Protein AF-A0A9W3TJK3-F1 (afdb_monomer_lite)

Organism: Bacillus thuringiensis (NCBI:txid1428)

Structure (mmCIF, N/CA/C/O backbone):
data_AF-A0A9W3TJK3-F1
#
_entry.id   AF-A0A9W3TJK3-F1
#
loop_
_atom_site.group_PDB
_atom_site.id
_atom_site.type_symbol
_atom_site.label_atom_id
_atom_site.label_alt_id
_atom_site.label_comp_id
_atom_site.label_asym_id
_atom_site.label_entity_id
_atom_site.label_seq_id
_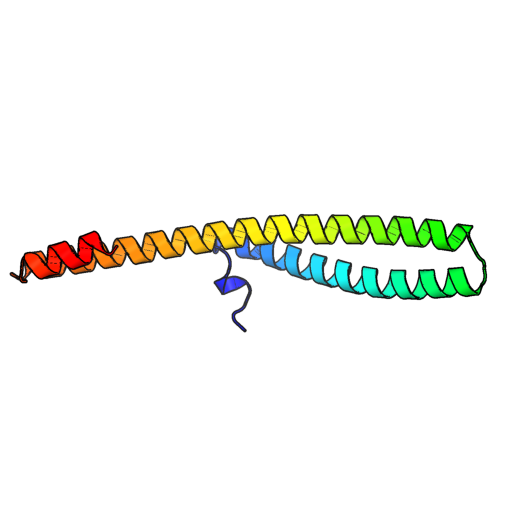atom_site.pdbx_PDB_ins_code
_atom_site.Cartn_x
_atom_site.Cartn_y
_atom_site.Cartn_z
_atom_site.occupancy
_atom_site.B_iso_or_equiv
_atom_site.auth_seq_id
_atom_site.auth_comp_id
_atom_site.auth_asym_id
_atom_site.auth_atom_id
_atom_site.pdbx_PDB_model_num
ATOM 1 N N . MET A 1 1 ? -15.825 4.849 -5.790 1.00 49.66 1 MET A N 1
ATOM 2 C CA . MET A 1 1 ? -14.667 4.249 -5.089 1.00 49.66 1 MET A CA 1
ATOM 3 C C . MET A 1 1 ? -14.250 5.248 -4.020 1.00 49.66 1 MET A C 1
ATOM 5 O O . MET A 1 1 ? -14.091 6.406 -4.379 1.00 49.66 1 MET A O 1
ATOM 9 N N . MET A 1 2 ? -14.186 4.882 -2.735 1.00 68.75 2 MET A N 1
ATOM 10 C CA . MET A 1 2 ? -13.839 5.866 -1.696 1.00 68.75 2 MET A CA 1
ATOM 11 C C . MET A 1 2 ? -12.365 6.295 -1.834 1.00 68.75 2 MET A C 1
ATOM 13 O O . MET A 1 2 ? -11.482 5.460 -2.081 1.00 68.75 2 MET A O 1
ATOM 17 N N . GLY A 1 3 ? -12.117 7.605 -1.742 1.00 86.81 3 GLY A N 1
ATOM 18 C CA . GLY A 1 3 ? -10.795 8.217 -1.903 1.00 86.81 3 GLY A CA 1
ATOM 19 C C . GLY A 1 3 ? -9.805 7.776 -0.826 1.00 86.81 3 GLY A C 1
ATOM 20 O O . GLY A 1 3 ? -10.183 7.138 0.159 1.00 86.81 3 GLY A O 1
ATOM 21 N N . ILE A 1 4 ? -8.525 8.093 -1.013 1.00 91.56 4 ILE A N 1
ATOM 22 C CA . ILE A 1 4 ? -7.470 7.736 -0.054 1.00 91.56 4 ILE A CA 1
ATOM 23 C C . ILE A 1 4 ? -7.738 8.309 1.348 1.00 91.56 4 ILE A C 1
ATOM 25 O O . ILE A 1 4 ? -7.477 7.639 2.340 1.00 91.56 4 ILE A O 1
ATOM 29 N N . GLU A 1 5 ? -8.394 9.468 1.413 1.00 92.06 5 GLU A N 1
ATOM 30 C CA . GLU A 1 5 ? -8.878 10.156 2.620 1.00 92.06 5 GLU A CA 1
ATOM 31 C C . GLU A 1 5 ? -9.720 9.261 3.538 1.00 92.06 5 GLU A C 1
ATOM 33 O O . GLU A 1 5 ? -9.664 9.382 4.756 1.00 92.06 5 GLU A O 1
ATOM 38 N N . SER A 1 6 ? -10.477 8.323 2.966 1.00 93.00 6 SER A N 1
ATOM 39 C CA . SER A 1 6 ? -11.292 7.373 3.737 1.00 93.00 6 SER A CA 1
ATOM 40 C C . SER A 1 6 ? -10.500 6.178 4.275 1.00 93.00 6 SER A C 1
ATOM 42 O O . SER A 1 6 ? -10.976 5.462 5.154 1.00 93.00 6 SER A O 1
ATOM 44 N N . ARG A 1 7 ? -9.309 5.925 3.722 1.00 94.62 7 ARG A N 1
ATOM 45 C CA . ARG A 1 7 ? -8.519 4.710 3.960 1.00 94.62 7 ARG A CA 1
ATOM 46 C C . ARG A 1 7 ? -7.363 4.930 4.920 1.00 94.62 7 ARG A C 1
ATOM 48 O O . ARG A 1 7 ? -6.837 3.952 5.437 1.00 94.62 7 ARG A O 1
ATOM 55 N N . VAL A 1 8 ? -6.968 6.174 5.164 1.00 96.94 8 VAL A N 1
ATOM 56 C CA . VAL A 1 8 ? -5.879 6.519 6.084 1.00 96.94 8 VAL A CA 1
ATOM 57 C C . VAL A 1 8 ? -6.369 7.428 7.198 1.00 96.94 8 VAL A C 1
ATOM 59 O O . VAL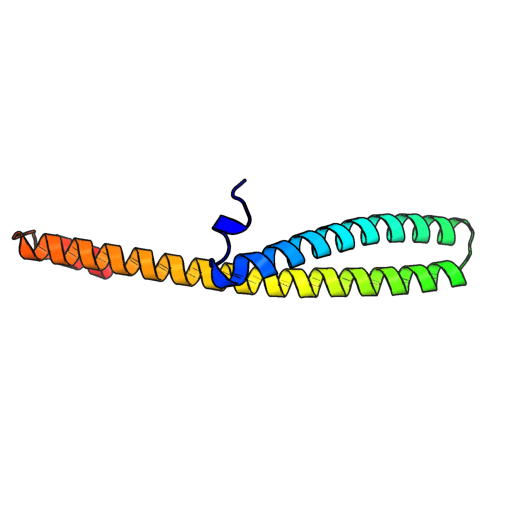 A 1 8 ? -7.431 8.038 7.111 1.00 96.94 8 VAL A O 1
ATOM 62 N N . LEU A 1 9 ? -5.597 7.481 8.280 1.00 96.62 9 LEU A N 1
ATOM 63 C CA . LEU A 1 9 ? -5.806 8.484 9.320 1.00 96.62 9 LEU A CA 1
ATOM 64 C C . LEU A 1 9 ? -5.390 9.870 8.790 1.00 96.62 9 LEU A C 1
ATOM 66 O O . LEU A 1 9 ? -4.487 9.923 7.947 1.00 96.62 9 LEU A O 1
ATOM 70 N N . PRO A 1 10 ? -6.000 10.971 9.269 1.00 96.06 10 PRO A N 1
ATOM 71 C CA . PRO A 1 10 ? -5.713 12.321 8.778 1.00 96.06 10 PRO A CA 1
ATOM 72 C C . PRO A 1 10 ? -4.223 12.682 8.784 1.00 96.06 10 PRO A C 1
ATOM 74 O O . PRO A 1 10 ? -3.728 13.256 7.820 1.00 96.06 10 PRO A O 1
ATOM 77 N N . GLU A 1 11 ? -3.480 12.273 9.813 1.00 96.25 11 GLU A N 1
ATOM 78 C CA . GLU A 1 11 ? -2.043 12.531 9.948 1.00 96.25 11 GLU A CA 1
ATOM 79 C C . GLU A 1 11 ? -1.169 11.807 8.911 1.00 96.25 11 GLU A C 1
ATOM 81 O O . GLU A 1 11 ? -0.008 12.161 8.729 1.00 96.25 11 GLU A O 1
ATOM 86 N N . HIS A 1 12 ? -1.705 10.798 8.219 1.00 97.06 12 HIS A N 1
ATOM 87 C CA . HIS A 1 12 ? -1.004 10.082 7.151 1.00 97.06 12 HIS A CA 1
ATOM 88 C C . HIS A 1 12 ? -1.465 10.511 5.749 1.00 97.06 12 HIS A C 1
ATOM 90 O O . HIS A 1 12 ? -0.942 9.985 4.768 1.00 97.06 12 HIS A O 1
ATOM 96 N N . LEU A 1 13 ? -2.440 11.421 5.630 1.00 96.44 13 LEU A N 1
ATOM 97 C CA . LEU A 1 13 ? -3.103 11.732 4.361 1.00 96.44 13 LEU A CA 1
ATOM 98 C C . LEU A 1 13 ? -2.143 12.269 3.300 1.00 96.44 13 LEU A C 1
ATOM 100 O O . LEU A 1 13 ? -2.081 11.718 2.204 1.00 96.44 13 LEU A O 1
ATOM 104 N N . GLU A 1 14 ? -1.384 13.310 3.637 1.00 97.25 14 GLU A N 1
ATOM 105 C CA . GLU A 1 14 ? -0.419 13.931 2.724 1.00 97.25 14 GLU A CA 1
ATOM 106 C C . GLU A 1 14 ? 0.591 12.898 2.224 1.00 97.25 14 GLU A C 1
ATOM 108 O O . GLU A 1 14 ? 0.753 12.704 1.020 1.00 97.25 14 GLU A O 1
ATOM 113 N N . LYS A 1 15 ? 1.175 12.122 3.146 1.00 97.88 15 LYS A N 1
ATOM 114 C CA . LYS A 1 15 ? 2.155 11.109 2.763 1.00 97.88 15 LYS A CA 1
ATOM 115 C C . LYS A 1 15 ? 1.560 10.007 1.890 1.00 97.88 15 LYS A C 1
ATOM 117 O O . LYS A 1 15 ? 2.220 9.504 0.985 1.00 97.88 15 LYS A O 1
ATOM 122 N N . ALA A 1 16 ? 0.331 9.597 2.176 1.00 97.56 16 ALA A N 1
ATOM 123 C CA . ALA A 1 16 ? -0.348 8.574 1.401 1.00 97.56 16 ALA A CA 1
ATOM 124 C C . ALA A 1 16 ? -0.665 9.066 -0.024 1.00 97.56 16 ALA A C 1
ATOM 126 O O . ALA A 1 16 ? -0.560 8.280 -0.964 1.00 97.56 16 ALA A O 1
ATOM 127 N N . LEU A 1 17 ? -1.013 10.348 -0.193 1.00 97.00 17 LEU A N 1
ATOM 128 C CA . LEU A 1 17 ? -1.237 10.962 -1.506 1.00 97.00 17 LEU A CA 1
ATOM 129 C C . LEU A 1 17 ? 0.035 10.936 -2.356 1.00 97.00 17 LEU A C 1
ATOM 131 O O . LEU A 1 17 ? -0.015 10.439 -3.480 1.00 97.00 17 LEU A O 1
ATOM 135 N N . GLU A 1 18 ? 1.166 11.375 -1.795 1.00 97.88 18 GLU A N 1
ATOM 136 C CA . GLU A 1 18 ? 2.474 11.308 -2.466 1.00 97.88 18 GLU A CA 1
ATOM 137 C C . GLU A 1 18 ? 2.809 9.877 -2.905 1.00 97.88 18 GLU A C 1
ATOM 139 O O . GLU A 1 18 ? 3.234 9.637 -4.031 1.00 97.88 18 GLU A O 1
ATOM 144 N N . LEU A 1 19 ? 2.590 8.904 -2.015 1.00 98.12 19 LEU A N 1
ATOM 145 C CA . LEU A 1 19 ? 2.866 7.497 -2.291 1.00 98.12 19 LEU A CA 1
ATOM 146 C C . LEU A 1 19 ? 1.962 6.932 -3.397 1.00 98.12 19 LEU A C 1
ATOM 148 O O . LEU A 1 19 ? 2.443 6.183 -4.239 1.00 98.12 19 LEU A O 1
ATOM 152 N N . GLU A 1 20 ? 0.667 7.255 -3.432 1.00 96.25 20 GLU A N 1
ATOM 153 C CA . GLU A 1 20 ? -0.225 6.804 -4.515 1.00 96.25 20 GLU A CA 1
ATOM 154 C C . GLU A 1 20 ? 0.131 7.442 -5.868 1.00 96.25 20 GLU A C 1
ATOM 156 O O . GLU A 1 20 ? -0.000 6.788 -6.907 1.00 96.25 20 GLU A O 1
ATOM 161 N N . GLU A 1 21 ? 0.589 8.695 -5.874 1.00 96.81 21 GLU A N 1
ATOM 162 C CA . GLU A 1 21 ? 1.097 9.351 -7.081 1.00 96.81 21 GLU A CA 1
ATOM 163 C C . GLU A 1 21 ? 2.374 8.670 -7.578 1.00 96.81 21 GLU A C 1
ATOM 165 O O . GLU A 1 21 ? 2.405 8.178 -8.708 1.00 96.81 21 GLU A O 1
ATOM 170 N N . GLU A 1 22 ? 3.369 8.509 -6.706 1.00 97.88 22 GLU A N 1
ATOM 171 C CA . GLU A 1 22 ? 4.624 7.828 -7.030 1.00 97.88 22 GLU A CA 1
ATOM 172 C C . GLU A 1 22 ? 4.375 6.389 -7.511 1.00 97.88 22 GLU A C 1
ATOM 174 O O . GLU A 1 22 ? 4.949 5.923 -8.496 1.00 97.88 22 GLU A O 1
ATOM 179 N N . ARG A 1 23 ? 3.445 5.673 -6.872 1.00 97.06 23 ARG A N 1
ATOM 180 C CA . ARG A 1 23 ? 3.072 4.317 -7.283 1.00 97.06 23 ARG A CA 1
ATOM 181 C C . ARG A 1 23 ? 2.477 4.282 -8.688 1.00 97.06 23 ARG A C 1
ATOM 183 O O . ARG A 1 23 ? 2.752 3.357 -9.456 1.00 97.06 23 ARG A O 1
ATOM 190 N N . ARG A 1 24 ? 1.654 5.273 -9.042 1.00 96.75 24 ARG A N 1
ATOM 191 C CA . ARG A 1 24 ? 1.080 5.396 -10.388 1.00 96.75 24 ARG A CA 1
ATOM 192 C C . ARG A 1 24 ? 2.182 5.569 -11.427 1.00 96.75 24 ARG A C 1
ATOM 194 O O . ARG A 1 24 ? 2.126 4.911 -12.467 1.00 96.75 24 ARG A O 1
ATOM 201 N N . GLU A 1 25 ? 3.184 6.388 -11.130 1.00 97.69 25 GLU A N 1
ATOM 202 C CA . GLU A 1 25 ? 4.362 6.558 -11.981 1.00 97.69 25 GLU A CA 1
ATOM 203 C C . GLU A 1 25 ? 5.162 5.256 -12.106 1.00 97.69 25 GLU A C 1
ATOM 205 O O . GLU A 1 25 ? 5.494 4.855 -13.222 1.00 97.69 25 GLU A O 1
ATOM 210 N N . CYS A 1 26 ? 5.399 4.528 -11.007 1.00 98.06 26 CYS A N 1
ATOM 211 C CA . CYS A 1 26 ? 6.063 3.221 -11.050 1.00 98.06 26 CYS A CA 1
ATOM 212 C C . CYS A 1 26 ? 5.349 2.249 -11.999 1.00 98.06 26 CYS A C 1
ATOM 214 O O . CYS A 1 26 ? 5.991 1.630 -12.847 1.00 98.06 26 CYS A O 1
ATOM 216 N N . ILE A 1 27 ? 4.020 2.143 -11.915 1.00 96.81 27 ILE A N 1
ATOM 217 C CA . ILE A 1 27 ? 3.220 1.257 -12.777 1.00 96.81 27 ILE A CA 1
ATOM 218 C C . ILE A 1 27 ? 3.305 1.684 -14.249 1.00 96.81 27 ILE A C 1
ATOM 220 O O . ILE A 1 27 ? 3.442 0.840 -15.139 1.00 96.81 27 ILE A O 1
ATOM 224 N N . GLN A 1 28 ? 3.244 2.987 -14.530 1.00 98.12 28 GLN A N 1
ATOM 225 C CA . GLN A 1 28 ? 3.413 3.506 -15.890 1.00 98.12 28 GLN A CA 1
ATOM 226 C C . GLN A 1 28 ? 4.807 3.186 -16.444 1.00 98.12 28 GLN A C 1
ATOM 228 O O . GLN A 1 28 ? 4.926 2.686 -17.568 1.00 98.12 28 GLN A O 1
ATOM 233 N N . ASN A 1 29 ? 5.847 3.389 -15.635 1.00 98.31 29 ASN A N 1
ATOM 234 C CA . ASN A 1 29 ? 7.228 3.088 -15.991 1.00 98.31 29 ASN A CA 1
ATOM 235 C C . ASN A 1 29 ? 7.435 1.593 -16.241 1.00 98.31 29 ASN A C 1
ATOM 237 O O . ASN A 1 29 ? 8.057 1.227 -17.234 1.00 98.31 29 ASN A O 1
ATOM 241 N N . LEU A 1 30 ? 6.866 0.719 -15.408 1.00 98.38 30 LEU A N 1
ATOM 242 C CA . LEU A 1 30 ? 6.915 -0.733 -15.602 1.00 98.38 30 LEU A CA 1
ATOM 243 C C . LEU A 1 30 ? 6.336 -1.141 -16.962 1.00 98.38 30 LEU A C 1
ATOM 245 O O . LEU A 1 30 ? 6.968 -1.903 -17.696 1.00 98.38 30 LEU A O 1
ATOM 249 N N . HIS A 1 31 ? 5.174 -0.599 -17.341 1.00 98.25 31 HIS A N 1
ATOM 250 C CA . HIS A 1 31 ? 4.572 -0.877 -18.647 1.00 98.25 31 HIS A CA 1
ATOM 251 C C . HIS A 1 31 ? 5.436 -0.390 -19.816 1.00 98.25 31 HIS A C 1
ATOM 253 O O . HIS A 1 31 ? 5.545 -1.084 -20.831 1.00 98.25 31 HIS A O 1
ATOM 259 N N . LEU A 1 32 ? 6.035 0.798 -19.700 1.00 98.44 32 LEU A N 1
ATOM 260 C CA . LEU A 1 32 ? 6.910 1.347 -20.733 1.00 98.44 32 LEU A CA 1
ATOM 261 C C . LEU A 1 32 ? 8.188 0.513 -20.882 1.00 98.44 32 LEU A C 1
ATOM 263 O O . LEU A 1 32 ? 8.514 0.084 -21.990 1.00 98.44 32 LEU A O 1
ATOM 267 N N . LEU A 1 33 ? 8.863 0.233 -19.769 1.00 98.62 33 LEU A N 1
ATOM 268 C CA . LEU A 1 33 ? 10.095 -0.551 -19.726 1.00 98.62 33 LEU A CA 1
ATOM 269 C C . LEU A 1 33 ? 9.874 -1.948 -20.299 1.00 98.62 33 LEU A C 1
ATOM 271 O O . LEU A 1 33 ? 10.659 -2.398 -21.128 1.00 98.62 33 LEU A O 1
ATOM 275 N N . TYR A 1 34 ? 8.762 -2.601 -19.959 1.00 98.44 34 TYR A N 1
ATOM 276 C CA . TYR A 1 34 ? 8.421 -3.908 -20.517 1.00 98.44 34 TYR A CA 1
ATOM 277 C C . TYR A 1 34 ? 8.296 -3.881 -22.051 1.00 98.44 34 TYR A C 1
ATOM 279 O O . TYR A 1 34 ? 8.816 -4.758 -22.744 1.00 98.44 34 TYR A O 1
ATOM 287 N N . LYS A 1 35 ? 7.655 -2.848 -22.616 1.00 98.50 35 LYS A N 1
ATOM 288 C CA . LYS A 1 35 ? 7.561 -2.677 -24.077 1.00 98.50 35 LYS A CA 1
ATOM 289 C C . LYS A 1 35 ? 8.936 -2.466 -24.712 1.00 98.50 35 LYS A C 1
ATOM 291 O O . LYS A 1 35 ? 9.224 -3.079 -25.738 1.00 98.50 35 LYS A O 1
ATOM 296 N N . GLN A 1 36 ? 9.780 -1.637 -24.100 1.00 98.50 36 GLN A N 1
ATOM 297 C CA . GLN A 1 36 ? 11.135 -1.366 -24.586 1.00 98.50 36 GLN A CA 1
ATOM 298 C C . GLN A 1 36 ? 12.030 -2.608 -24.504 1.00 98.50 36 GLN A C 1
ATOM 300 O O . GLN A 1 36 ? 12.763 -2.890 -25.447 1.00 98.50 36 GLN A O 1
ATOM 305 N N . MET A 1 37 ? 11.921 -3.403 -23.436 1.00 98.44 37 MET A N 1
ATOM 306 C CA . MET A 1 37 ? 12.624 -4.682 -23.304 1.00 98.44 37 MET A CA 1
ATOM 307 C C . MET A 1 37 ? 12.227 -5.648 -24.419 1.00 98.44 37 MET A C 1
ATOM 309 O O . MET A 1 37 ? 13.092 -6.248 -25.052 1.00 98.44 37 MET A O 1
ATOM 313 N N . ASN A 1 38 ? 10.928 -5.770 -24.708 1.00 98.38 38 ASN A N 1
ATOM 314 C CA . ASN A 1 38 ? 10.453 -6.606 -25.810 1.00 98.38 38 ASN A CA 1
ATOM 315 C C . ASN A 1 38 ? 11.006 -6.141 -27.162 1.00 98.38 38 ASN A C 1
ATOM 317 O O . ASN A 1 38 ? 11.335 -6.979 -28.001 1.00 98.38 38 ASN A O 1
ATOM 321 N N . GLN A 1 39 ? 11.127 -4.829 -27.375 1.00 98.50 39 GLN A N 1
ATOM 322 C CA . GLN A 1 39 ? 11.730 -4.283 -28.588 1.00 98.50 39 GLN A CA 1
ATOM 323 C C . GLN A 1 39 ? 13.229 -4.601 -28.668 1.00 98.50 39 GLN A C 1
ATOM 325 O O . GLN A 1 39 ? 13.668 -5.180 -29.658 1.00 98.50 39 GLN A O 1
ATOM 330 N N . ALA A 1 40 ? 13.992 -4.332 -27.605 1.00 98.38 40 ALA A N 1
ATOM 331 C CA . ALA A 1 40 ? 15.417 -4.658 -27.535 1.00 98.38 40 ALA A CA 1
ATOM 332 C C . ALA A 1 40 ? 15.678 -6.158 -27.760 1.00 98.38 40 ALA A C 1
ATOM 334 O O . ALA A 1 40 ? 16.623 -6.532 -28.450 1.00 98.38 40 ALA A O 1
ATOM 335 N N . ASN A 1 41 ? 14.804 -7.022 -27.235 1.00 97.88 41 ASN A N 1
ATOM 336 C CA . ASN A 1 41 ? 14.877 -8.462 -27.456 1.00 97.88 41 ASN A CA 1
ATOM 337 C C . ASN A 1 41 ? 14.626 -8.844 -28.927 1.00 97.88 41 ASN A C 1
ATOM 339 O O . ASN A 1 41 ? 15.362 -9.662 -29.473 1.00 97.88 41 ASN A O 1
ATOM 343 N N . LYS A 1 42 ? 13.636 -8.233 -29.598 1.00 98.31 42 LYS A N 1
ATOM 344 C CA . LYS A 1 42 ? 13.384 -8.443 -31.040 1.00 98.31 42 LYS A CA 1
ATOM 345 C C . LYS A 1 42 ? 14.570 -8.018 -31.903 1.00 98.31 42 LYS A C 1
ATOM 347 O O . LYS A 1 42 ? 14.869 -8.670 -32.897 1.00 98.31 42 LYS A O 1
ATOM 352 N N . GLU A 1 43 ? 15.254 -6.954 -31.506 1.00 98.31 43 GLU A N 1
ATOM 353 C CA . GLU A 1 43 ? 16.456 -6.444 -32.173 1.00 98.31 43 GLU A CA 1
ATOM 354 C C . GLU A 1 43 ? 17.730 -7.214 -31.787 1.00 98.31 43 GLU A C 1
ATOM 356 O O . GLU A 1 43 ? 18.816 -6.881 -32.253 1.00 98.31 43 GLU A O 1
ATOM 361 N N . SER A 1 44 ? 17.625 -8.243 -30.935 1.00 97.62 44 SER A N 1
ATOM 362 C CA . SER A 1 44 ? 18.769 -8.975 -30.367 1.00 97.62 44 SER A CA 1
ATOM 363 C C . SER A 1 44 ? 19.787 -8.075 -29.642 1.00 97.62 44 SER A C 1
ATOM 365 O O . SER A 1 44 ? 20.941 -8.458 -29.438 1.00 97.62 44 SER A O 1
ATOM 367 N N . ASN A 1 45 ? 19.369 -6.885 -29.196 1.00 98.25 45 ASN A N 1
ATOM 368 C CA . ASN A 1 45 ? 20.201 -5.944 -28.455 1.00 98.25 45 ASN A CA 1
ATOM 369 C C . ASN A 1 45 ? 20.239 -6.319 -26.966 1.00 98.25 45 ASN A C 1
ATOM 371 O O . ASN A 1 45 ? 19.523 -5.769 -26.123 1.00 98.25 45 ASN A O 1
ATOM 375 N N . LYS A 1 46 ? 21.090 -7.296 -26.643 1.00 97.62 46 LYS A N 1
ATOM 376 C CA . LYS A 1 46 ? 21.206 -7.869 -25.295 1.00 97.62 46 LYS A CA 1
ATOM 377 C C . LYS A 1 46 ? 21.646 -6.853 -24.237 1.00 97.62 46 LYS A C 1
ATOM 379 O O . LYS A 1 46 ? 21.150 -6.911 -23.115 1.00 97.62 46 LYS A O 1
ATOM 384 N N . THR A 1 47 ? 22.562 -5.945 -24.571 1.00 98.38 47 THR A N 1
ATOM 385 C CA . THR A 1 47 ? 23.056 -4.933 -23.622 1.00 98.38 47 THR A CA 1
ATOM 386 C C . THR A 1 47 ? 21.922 -4.011 -23.191 1.00 98.38 47 THR A C 1
ATOM 388 O O . THR A 1 47 ? 21.652 -3.897 -21.997 1.00 98.38 47 THR A O 1
ATOM 391 N N . LEU A 1 48 ? 21.183 -3.461 -24.160 1.00 98.31 48 LEU A N 1
ATOM 392 C CA . LEU A 1 48 ? 20.031 -2.606 -23.881 1.00 98.31 48 LEU A CA 1
ATOM 393 C C . LEU A 1 48 ? 18.942 -3.359 -23.106 1.00 98.31 48 LEU A C 1
ATOM 395 O O . LEU A 1 48 ? 18.376 -2.824 -22.156 1.00 98.31 48 LEU A O 1
ATOM 399 N N . TYR A 1 49 ? 18.671 -4.618 -23.465 1.00 98.62 49 TYR A N 1
ATOM 400 C CA . TYR A 1 49 ? 17.713 -5.447 -22.732 1.00 98.62 49 TYR A CA 1
ATOM 401 C C . TYR A 1 49 ? 18.068 -5.560 -21.241 1.00 98.62 49 TYR A C 1
ATOM 403 O O . TYR A 1 49 ? 17.192 -5.406 -20.391 1.00 98.62 49 TYR A O 1
ATOM 411 N N . LEU A 1 50 ? 19.340 -5.809 -20.910 1.00 98.44 50 LEU A N 1
ATOM 412 C CA . LEU A 1 50 ? 19.790 -5.947 -19.521 1.00 98.44 50 LEU A CA 1
ATOM 413 C C . LEU A 1 50 ? 19.694 -4.626 -18.745 1.00 98.44 50 LEU A C 1
ATOM 415 O O . LEU A 1 50 ? 19.278 -4.630 -17.586 1.00 98.44 50 LEU A O 1
ATOM 419 N N . GLU A 1 51 ? 20.026 -3.498 -19.371 1.00 98.44 51 GLU A N 1
ATOM 420 C CA . GLU A 1 51 ? 19.875 -2.171 -18.761 1.00 98.44 51 GLU A CA 1
ATOM 421 C C . GLU A 1 51 ? 18.407 -1.852 -18.452 1.00 98.44 51 GLU A C 1
ATOM 423 O O . GLU A 1 51 ? 18.074 -1.459 -17.329 1.00 98.44 51 GLU A O 1
ATOM 428 N N . LEU A 1 52 ? 17.514 -2.104 -19.413 1.00 98.56 52 LEU A N 1
ATOM 429 C CA . LEU A 1 52 ? 16.073 -1.917 -19.242 1.00 98.56 52 LEU A CA 1
ATOM 430 C C . LEU A 1 52 ? 15.495 -2.866 -18.187 1.00 98.56 52 LEU A C 1
ATOM 432 O O . LEU A 1 52 ? 14.677 -2.445 -17.372 1.00 98.56 52 LEU A O 1
ATOM 436 N N . HIS A 1 53 ? 15.948 -4.121 -18.149 1.00 98.38 53 HIS A N 1
ATOM 437 C CA . HIS A 1 53 ? 15.547 -5.085 -17.126 1.00 98.38 53 HIS A CA 1
ATOM 438 C C . HIS A 1 53 ? 15.961 -4.629 -15.720 1.00 98.38 53 HIS A C 1
ATOM 440 O O . HIS A 1 53 ? 15.166 -4.704 -14.785 1.00 98.38 53 HIS A O 1
ATOM 446 N N . ASN A 1 54 ? 17.175 -4.096 -15.556 1.00 98.44 54 ASN A N 1
ATOM 447 C CA . ASN A 1 54 ? 17.622 -3.547 -14.274 1.00 98.44 54 ASN A CA 1
ATOM 448 C C . ASN A 1 54 ? 16.770 -2.341 -13.845 1.00 98.44 54 ASN A C 1
ATOM 450 O O . ASN A 1 54 ? 16.405 -2.225 -12.673 1.00 98.44 54 ASN A O 1
ATOM 454 N N . ALA A 1 55 ? 16.421 -1.449 -14.777 1.00 98.38 55 ALA A N 1
ATOM 455 C CA . ALA A 1 55 ? 15.504 -0.344 -14.501 1.00 98.38 55 ALA A CA 1
ATOM 456 C C . ALA A 1 55 ? 14.101 -0.850 -14.117 1.00 98.38 55 ALA A C 1
ATOM 458 O O . ALA A 1 55 ? 13.5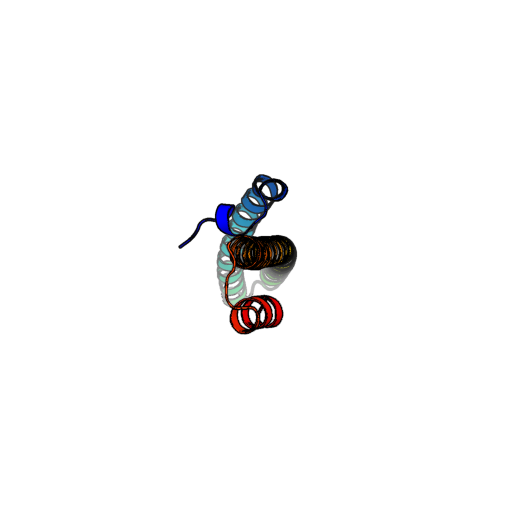13 -0.359 -13.153 1.00 98.38 55 ALA A O 1
ATOM 459 N N . TYR A 1 56 ? 13.598 -1.874 -14.811 1.00 98.50 56 TYR A N 1
ATOM 460 C CA . TYR A 1 56 ? 12.316 -2.516 -14.520 1.00 98.50 56 TYR A CA 1
ATOM 461 C C . TYR A 1 56 ? 12.294 -3.098 -13.103 1.00 98.50 56 TYR A C 1
ATOM 463 O O . TYR A 1 56 ? 11.360 -2.850 -12.342 1.00 98.50 56 TYR A O 1
ATOM 471 N N . GLN A 1 57 ? 13.353 -3.808 -12.706 1.00 98.44 57 GLN A N 1
ATOM 472 C CA . GLN A 1 57 ? 13.476 -4.355 -11.355 1.00 98.44 57 GLN A CA 1
ATOM 473 C C . GLN A 1 57 ? 13.456 -3.261 -10.283 1.00 98.44 57 GLN A C 1
ATOM 475 O O . GLN A 1 57 ? 12.765 -3.418 -9.279 1.00 98.44 57 GLN A O 1
ATOM 480 N N . LYS A 1 58 ? 14.144 -2.133 -10.502 1.00 97.94 58 LYS A N 1
ATOM 481 C CA . LYS A 1 58 ? 14.114 -0.994 -9.567 1.00 97.94 58 LYS A CA 1
ATOM 482 C C . LYS A 1 58 ? 12.701 -0.434 -9.394 1.00 97.94 58 LYS A C 1
ATOM 484 O O . LYS A 1 58 ? 12.273 -0.232 -8.261 1.00 97.94 58 LYS A O 1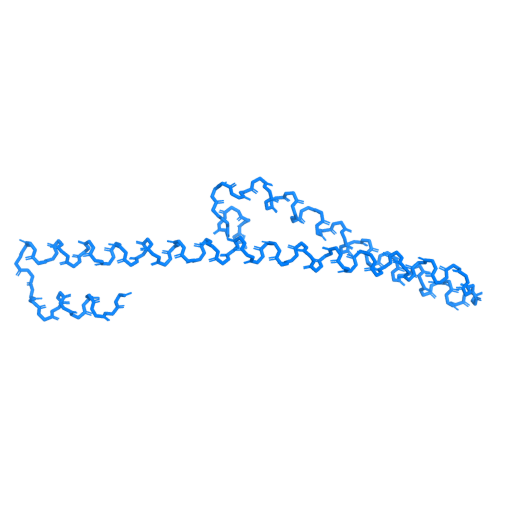
ATOM 489 N N . GLN A 1 59 ? 11.963 -0.241 -10.489 1.00 97.81 59 GLN A N 1
ATOM 490 C CA . GLN A 1 59 ? 10.571 0.226 -10.433 1.00 97.81 59 GLN A CA 1
ATOM 491 C C . GLN A 1 59 ? 9.652 -0.786 -9.733 1.00 97.81 59 GLN A C 1
ATOM 493 O O . GLN A 1 59 ? 8.793 -0.399 -8.946 1.00 97.81 59 GLN A O 1
ATOM 498 N N . SER A 1 60 ? 9.865 -2.086 -9.957 1.00 98.12 60 SER A N 1
ATOM 499 C CA . SER A 1 60 ? 9.075 -3.148 -9.325 1.00 98.12 60 SER A CA 1
ATOM 500 C C . SER A 1 60 ? 9.319 -3.238 -7.817 1.00 98.12 60 SER A C 1
ATOM 502 O O . SER A 1 60 ? 8.369 -3.379 -7.048 1.00 98.12 60 SER A O 1
ATOM 504 N N . ILE A 1 61 ? 10.576 -3.116 -7.380 1.00 98.38 61 ILE A N 1
ATOM 505 C CA . ILE A 1 61 ? 10.921 -3.058 -5.955 1.00 98.38 61 ILE A CA 1
ATOM 506 C C . ILE A 1 61 ? 10.271 -1.831 -5.317 1.00 98.38 61 ILE A C 1
ATOM 508 O O . ILE A 1 61 ? 9.666 -1.947 -4.251 1.00 98.38 61 ILE A O 1
ATOM 512 N N . ARG A 1 62 ? 10.331 -0.678 -5.993 1.00 98.12 62 ARG A N 1
ATOM 513 C CA . ARG A 1 62 ? 9.751 0.558 -5.475 1.00 98.12 62 ARG A CA 1
ATOM 514 C C . ARG A 1 62 ? 8.228 0.486 -5.332 1.00 98.12 62 ARG A C 1
ATOM 516 O O . ARG A 1 62 ? 7.717 0.816 -4.265 1.00 98.12 62 ARG A O 1
ATOM 523 N N . ASP A 1 63 ? 7.506 -0.023 -6.333 1.00 98.12 63 ASP A N 1
ATOM 524 C CA . ASP A 1 63 ? 6.052 -0.259 -6.234 1.00 98.12 63 ASP A CA 1
ATOM 525 C C . ASP A 1 63 ? 5.700 -1.178 -5.050 1.00 98.12 63 ASP A C 1
ATOM 527 O O . ASP A 1 63 ? 4.756 -0.908 -4.297 1.00 98.12 63 ASP A O 1
ATOM 531 N N . LEU A 1 64 ? 6.491 -2.231 -4.820 1.00 98.12 64 LEU A N 1
ATOM 532 C CA . LEU A 1 64 ? 6.287 -3.136 -3.690 1.00 98.12 64 LEU A CA 1
ATOM 533 C C . LEU A 1 64 ? 6.515 -2.441 -2.338 1.00 98.12 64 LEU A C 1
ATOM 535 O O . LEU A 1 64 ? 5.745 -2.650 -1.397 1.00 98.12 64 LEU A O 1
ATOM 539 N N . GLU A 1 65 ? 7.561 -1.625 -2.216 1.00 98.50 65 GLU A N 1
ATOM 540 C CA . GLU A 1 65 ? 7.835 -0.837 -1.010 1.00 98.50 65 GLU A CA 1
ATOM 541 C C . GLU A 1 65 ? 6.712 0.152 -0.708 1.00 98.50 65 GLU A C 1
ATOM 543 O O . GLU A 1 65 ? 6.264 0.249 0.438 1.00 98.50 65 GLU A O 1
ATOM 548 N N . ILE A 1 66 ? 6.230 0.860 -1.730 1.00 98.38 66 ILE A N 1
ATOM 549 C CA . ILE A 1 66 ? 5.117 1.798 -1.597 1.00 98.38 66 ILE A CA 1
ATOM 550 C C . ILE A 1 66 ? 3.845 1.054 -1.177 1.00 98.38 66 ILE A C 1
ATOM 552 O O . ILE A 1 66 ? 3.172 1.456 -0.226 1.00 98.38 66 ILE A O 1
ATOM 556 N N . SER A 1 67 ? 3.553 -0.083 -1.812 1.00 97.25 67 SER A N 1
ATOM 557 C CA . SER A 1 67 ? 2.393 -0.919 -1.482 1.00 97.25 67 SER A CA 1
ATOM 558 C C . SER A 1 67 ? 2.404 -1.373 -0.018 1.00 97.25 67 SER A C 1
ATOM 560 O O . SER A 1 67 ? 1.370 -1.337 0.652 1.00 97.25 67 SER A O 1
ATOM 562 N N . LYS A 1 68 ? 3.574 -1.747 0.519 1.00 98.25 68 LYS A N 1
ATOM 563 C CA . LYS A 1 68 ? 3.732 -2.101 1.941 1.00 98.25 68 LYS A CA 1
ATOM 564 C C . LYS A 1 68 ? 3.464 -0.911 2.863 1.00 98.25 68 LYS A C 1
ATOM 566 O O . LYS A 1 68 ? 2.771 -1.072 3.867 1.00 98.25 68 LYS A O 1
ATOM 571 N N . GLN A 1 69 ? 3.984 0.270 2.528 1.00 98.31 69 GLN A N 1
ATOM 572 C CA . GLN A 1 69 ? 3.779 1.487 3.321 1.00 98.31 69 GLN A CA 1
ATOM 573 C C . GLN A 1 69 ? 2.303 1.894 3.363 1.00 98.31 69 GLN A C 1
ATOM 575 O O . GLN A 1 69 ? 1.751 2.082 4.449 1.00 98.31 69 GLN A O 1
ATOM 580 N N . LEU A 1 70 ? 1.641 1.941 2.205 1.00 97.62 70 LEU A N 1
ATOM 581 C CA . LEU A 1 70 ? 0.212 2.238 2.108 1.00 97.62 70 LEU A CA 1
ATOM 582 C C . LEU A 1 70 ? -0.623 1.214 2.885 1.00 97.62 70 LEU A C 1
ATOM 584 O O . LEU A 1 70 ? -1.470 1.592 3.692 1.00 97.62 70 LEU A O 1
ATOM 588 N N . SER A 1 71 ? -0.335 -0.083 2.734 1.00 97.00 71 SER A N 1
ATOM 589 C CA . SER A 1 71 ? -1.041 -1.136 3.474 1.00 97.00 71 SER A CA 1
ATOM 590 C C . SER A 1 71 ? -0.906 -0.984 4.991 1.00 97.00 71 SER A C 1
ATOM 592 O O . SER A 1 71 ? -1.863 -1.254 5.717 1.00 97.00 71 SER A O 1
ATOM 594 N N . ALA A 1 72 ? 0.255 -0.554 5.490 1.00 98.00 72 ALA A N 1
ATOM 595 C CA . ALA A 1 72 ? 0.448 -0.306 6.914 1.00 98.00 72 ALA A CA 1
ATOM 596 C C . ALA A 1 72 ? -0.400 0.880 7.407 1.00 98.00 72 ALA A C 1
ATOM 598 O O . ALA A 1 72 ? -1.004 0.797 8.478 1.00 98.00 72 ALA A O 1
ATOM 599 N N . MET A 1 73 ? -0.495 1.961 6.623 1.00 97.88 73 MET A N 1
ATOM 600 C CA . MET A 1 73 ? -1.371 3.101 6.933 1.00 97.88 73 MET A CA 1
ATOM 601 C C . MET A 1 73 ? -2.849 2.688 6.936 1.00 97.88 73 MET A C 1
ATOM 603 O O . MET A 1 73 ? -3.581 3.035 7.865 1.00 97.88 73 MET A O 1
ATOM 607 N N . TYR A 1 74 ? -3.268 1.883 5.957 1.00 96.31 74 TYR A N 1
ATOM 608 C CA . TYR A 1 74 ? -4.633 1.357 5.867 1.00 96.31 74 TYR A CA 1
ATOM 609 C C . TYR A 1 74 ? -4.987 0.471 7.063 1.00 96.31 74 TYR A C 1
ATOM 611 O O . TYR A 1 74 ? -6.063 0.603 7.647 1.00 96.31 74 TYR A O 1
ATOM 619 N N . PHE A 1 75 ? -4.063 -0.393 7.487 1.00 96.81 75 PHE A N 1
ATOM 620 C CA . PHE A 1 75 ? -4.267 -1.239 8.660 1.00 96.81 75 PHE A CA 1
ATOM 621 C C . PHE A 1 75 ? -4.428 -0.416 9.944 1.00 96.81 75 PHE A C 1
ATOM 623 O O . PHE A 1 75 ? -5.300 -0.712 10.762 1.00 96.81 75 PHE A O 1
ATOM 630 N N . LYS A 1 76 ? -3.634 0.652 10.113 1.00 96.75 76 LYS A N 1
ATOM 631 C CA . LYS A 1 76 ? -3.778 1.573 11.251 1.00 96.75 76 LYS A CA 1
ATOM 632 C C . LYS A 1 76 ? -5.156 2.240 11.271 1.00 96.75 76 LYS A C 1
ATOM 634 O O . LYS A 1 76 ? -5.792 2.248 12.322 1.00 96.75 76 LYS A O 1
ATOM 639 N N . LYS A 1 77 ? -5.638 2.739 10.125 1.00 96.38 77 LYS A N 1
ATOM 640 C CA . LYS A 1 77 ? -6.985 3.323 10.010 1.00 96.38 77 LYS A CA 1
ATOM 641 C C . LYS A 1 77 ? -8.065 2.312 10.370 1.00 96.38 77 LYS A C 1
ATOM 643 O O . LYS A 1 77 ? -8.894 2.591 11.224 1.00 96.38 77 LYS A O 1
ATOM 648 N N . GLN A 1 78 ? -8.005 1.116 9.789 1.00 95.56 78 GLN A N 1
ATOM 649 C CA . GLN A 1 78 ? -8.980 0.063 10.065 1.00 95.56 78 GLN A CA 1
ATOM 650 C C . GLN A 1 78 ? -9.012 -0.316 11.550 1.00 95.56 78 GLN A C 1
ATOM 652 O O . GLN A 1 78 ? -10.084 -0.535 12.109 1.00 95.56 78 GLN A O 1
ATOM 657 N N . LYS A 1 79 ? -7.846 -0.403 12.199 1.00 95.88 79 LYS A N 1
ATOM 658 C CA . LYS A 1 79 ? -7.767 -0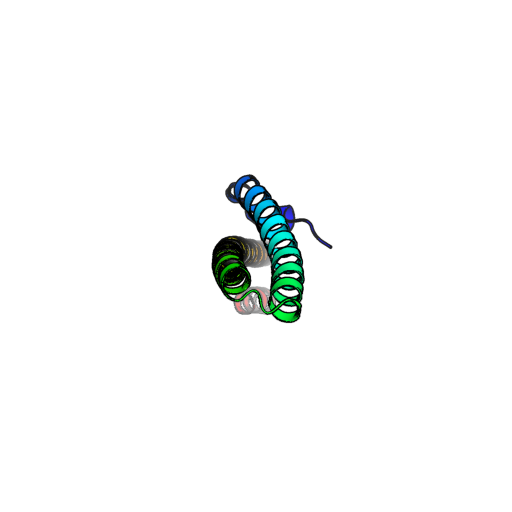.668 13.636 1.00 95.88 79 LYS A CA 1
ATOM 659 C C . LYS A 1 79 ? -8.418 0.458 14.446 1.00 95.88 79 LYS A C 1
ATOM 661 O O . LYS A 1 79 ? -9.240 0.165 15.306 1.00 95.88 79 LYS A O 1
ATOM 666 N N . SER A 1 80 ? -8.087 1.712 14.140 1.00 95.62 80 SER A N 1
ATOM 667 C CA . SER A 1 80 ? -8.669 2.881 14.809 1.00 95.62 80 SER A CA 1
ATOM 668 C C . SER A 1 80 ? -10.189 2.942 14.646 1.00 95.62 80 SER A C 1
ATOM 670 O O . SER A 1 80 ? -10.893 3.185 15.622 1.00 95.62 80 SER A O 1
ATOM 672 N N . ASP A 1 81 ? -10.705 2.643 13.454 1.00 94.75 81 ASP A N 1
ATOM 673 C CA . ASP A 1 81 ? -12.146 2.631 13.191 1.00 94.75 81 ASP A CA 1
ATOM 674 C C . ASP A 1 81 ? -12.866 1.551 13.992 1.00 94.75 81 ASP A C 1
ATOM 676 O O . ASP A 1 81 ? -13.903 1.824 14.589 1.00 94.75 81 ASP A O 1
ATOM 680 N N . ARG A 1 82 ? -12.287 0.347 14.075 1.00 93.56 82 ARG A N 1
ATOM 681 C CA . ARG A 1 82 ? -12.828 -0.734 14.913 1.00 93.56 82 ARG A CA 1
ATOM 682 C C . ARG A 1 82 ? -12.839 -0.358 16.391 1.00 93.56 82 ARG A C 1
ATOM 684 O O . ARG A 1 82 ? -13.787 -0.680 17.096 1.00 93.56 82 ARG A O 1
ATOM 691 N N . GLU A 1 83 ? -11.792 0.305 16.876 1.00 94.69 83 GLU A N 1
ATOM 692 C CA . GLU A 1 83 ? -11.725 0.771 18.266 1.00 94.69 83 GLU A CA 1
ATOM 693 C C . GLU A 1 83 ? -12.774 1.855 18.550 1.00 94.69 83 GLU A C 1
ATOM 695 O O . GLU A 1 83 ? -13.439 1.803 19.586 1.00 94.69 83 GLU A O 1
ATOM 700 N N . ALA A 1 84 ? -12.971 2.793 17.619 1.00 93.56 84 ALA A N 1
ATOM 701 C CA . ALA A 1 84 ? -13.996 3.827 17.718 1.00 93.56 84 ALA A CA 1
ATOM 702 C C . ALA A 1 84 ? -15.417 3.239 17.685 1.00 93.56 84 ALA A C 1
ATOM 704 O O . ALA A 1 84 ? -16.247 3.593 18.522 1.00 93.56 84 ALA A O 1
ATOM 705 N N . GLU A 1 85 ? -15.684 2.306 16.768 1.00 93.06 85 GLU A N 1
ATOM 706 C CA . GLU A 1 85 ? -16.955 1.581 16.684 1.00 93.06 85 GLU A CA 1
ATOM 707 C C . GLU A 1 85 ? -17.239 0.833 17.989 1.00 93.06 85 GLU A C 1
ATOM 709 O O . GLU A 1 85 ? -18.306 0.985 18.585 1.00 93.06 85 GLU A O 1
ATOM 714 N N . ARG A 1 86 ? -16.246 0.099 18.497 1.00 93.56 86 ARG A N 1
ATOM 715 C CA . ARG A 1 86 ? -16.351 -0.631 19.760 1.00 93.56 86 ARG A CA 1
ATOM 716 C C . ARG A 1 86 ? -16.649 0.293 20.940 1.00 93.56 86 ARG A C 1
ATOM 718 O O . ARG A 1 86 ? -17.510 -0.019 21.763 1.00 93.56 86 ARG A O 1
ATOM 725 N N . ALA A 1 87 ? -15.965 1.433 21.027 1.00 94.69 87 ALA A N 1
ATOM 726 C CA . ALA A 1 87 ? -16.205 2.423 22.073 1.00 94.69 87 ALA A CA 1
ATOM 727 C C . ALA A 1 87 ? -17.637 2.981 22.022 1.00 94.69 87 ALA A C 1
ATOM 729 O O . ALA A 1 87 ? -18.267 3.156 23.067 1.00 94.69 87 ALA A O 1
ATOM 730 N N . GLU A 1 88 ? -18.179 3.210 20.825 1.00 94.31 88 GLU A N 1
ATOM 731 C CA . GLU A 1 88 ? -19.557 3.673 20.666 1.00 94.31 88 GLU A CA 1
ATOM 732 C C . GLU A 1 88 ? -20.572 2.588 21.054 1.00 94.31 88 GLU A C 1
ATOM 734 O O . GLU A 1 88 ? -21.542 2.886 21.753 1.00 94.31 88 GLU A O 1
ATOM 739 N N . VAL A 1 89 ? -20.322 1.316 20.719 1.00 93.62 89 VAL A N 1
ATOM 740 C CA . VAL A 1 89 ? -21.162 0.190 21.171 1.00 93.62 89 VAL A CA 1
ATOM 741 C C . VAL A 1 89 ? -21.219 0.125 22.701 1.00 93.62 89 VAL A C 1
ATOM 743 O O . VAL A 1 89 ? -22.306 0.010 23.276 1.00 93.62 89 VAL A O 1
ATOM 746 N N . PHE A 1 90 ? -20.075 0.265 23.380 1.00 93.62 90 PHE A N 1
ATOM 747 C CA . PHE A 1 90 ? -20.041 0.330 24.844 1.00 93.62 90 PHE A CA 1
ATOM 748 C C . PHE A 1 90 ? -20.795 1.548 25.388 1.00 93.62 90 PHE A C 1
ATOM 750 O O . PHE A 1 90 ? -21.598 1.402 26.310 1.00 93.62 90 PHE A O 1
ATOM 757 N N . ARG A 1 91 ? -20.630 2.731 24.781 1.00 94.69 91 ARG A N 1
ATOM 758 C CA . ARG A 1 91 ? -21.369 3.941 25.174 1.00 94.69 91 ARG A CA 1
ATOM 759 C C . ARG A 1 91 ? -22.884 3.751 25.050 1.00 94.69 91 ARG A C 1
ATOM 761 O O . ARG A 1 91 ? -23.630 4.191 25.929 1.00 94.69 91 ARG A O 1
ATOM 768 N N . VAL A 1 92 ? -23.356 3.109 23.982 1.00 93.38 92 VAL A N 1
ATOM 769 C CA . VAL A 1 92 ? -24.780 2.793 23.791 1.00 93.38 92 VAL A CA 1
ATOM 770 C C . VAL A 1 92 ? -25.272 1.834 24.874 1.00 93.38 92 VAL A C 1
ATOM 772 O O . VAL A 1 92 ? -26.327 2.083 25.462 1.00 93.38 92 VAL A O 1
ATOM 775 N N . ALA A 1 93 ? -24.504 0.789 25.193 1.00 94.44 93 ALA A N 1
ATOM 776 C CA . ALA A 1 93 ? -24.839 -0.151 26.262 1.00 94.44 93 ALA A CA 1
ATOM 777 C C . ALA A 1 93 ? -24.945 0.547 27.631 1.00 94.44 93 ALA A C 1
ATOM 779 O O . ALA A 1 93 ? -25.923 0.342 28.351 1.00 94.44 93 ALA A O 1
ATOM 780 N N . ASP A 1 94 ? -24.002 1.434 27.957 1.00 94.94 94 ASP A N 1
ATOM 781 C CA . ASP A 1 94 ? -24.003 2.200 29.209 1.00 94.94 94 ASP A CA 1
ATOM 782 C C . ASP A 1 94 ? -25.205 3.145 29.309 1.00 94.94 94 ASP A C 1
ATOM 784 O O . ASP A 1 94 ? -25.812 3.291 30.372 1.00 94.94 94 ASP A O 1
ATOM 788 N N . ARG A 1 95 ? -25.579 3.801 28.203 1.00 95.88 95 ARG A N 1
ATOM 789 C CA . ARG A 1 95 ? -26.782 4.646 28.157 1.00 95.88 95 ARG A CA 1
ATOM 790 C C . ARG A 1 95 ? -28.047 3.820 28.347 1.00 95.88 95 ARG A C 1
ATOM 792 O O . ARG A 1 95 ? -28.925 4.253 29.087 1.00 95.88 95 ARG A O 1
ATOM 799 N N . LEU A 1 96 ? -28.129 2.654 27.705 1.00 94.94 96 LEU A N 1
ATOM 800 C CA . LEU A 1 96 ? -29.264 1.744 27.832 1.00 94.94 96 LEU A CA 1
ATOM 801 C C . LEU A 1 96 ? -29.431 1.264 29.280 1.00 94.94 96 LEU A C 1
ATOM 803 O O . LEU A 1 96 ? -30.545 1.266 29.796 1.00 94.94 96 LEU A O 1
ATOM 807 N N . GLU A 1 97 ? -28.337 0.916 29.954 1.00 95.31 97 GLU A N 1
ATOM 808 C CA . GLU A 1 97 ? -28.356 0.532 31.368 1.00 95.31 97 GLU A CA 1
ATOM 809 C C . GLU A 1 97 ? -28.844 1.679 32.268 1.00 95.31 97 GLU A C 1
ATOM 811 O O . GLU A 1 97 ? -29.727 1.478 33.101 1.00 95.31 97 GLU A O 1
ATOM 816 N N . LYS A 1 98 ? -28.347 2.905 32.049 1.00 95.94 98 LYS A N 1
ATOM 817 C CA . LYS A 1 98 ? -28.731 4.095 32.833 1.00 95.94 98 LYS A CA 1
ATOM 818 C C . LYS A 1 98 ? -30.218 4.438 32.758 1.00 95.94 98 LYS A C 1
ATOM 820 O O . LYS A 1 98 ? -30.759 4.954 33.731 1.00 95.94 98 LYS A O 1
ATOM 825 N N . VAL A 1 99 ? -30.879 4.172 31.632 1.00 96.69 99 VAL A N 1
ATOM 826 C CA . VAL A 1 99 ? -32.323 4.432 31.464 1.00 96.69 99 VAL A CA 1
ATOM 827 C C . VAL A 1 99 ? -33.203 3.248 31.888 1.00 96.69 99 VAL A C 1
ATOM 829 O O . VAL A 1 99 ? -34.394 3.235 31.591 1.00 96.69 99 VAL A O 1
ATOM 832 N N . GLY A 1 100 ? -32.640 2.247 32.576 1.00 95.06 100 GLY A N 1
ATOM 833 C CA . GLY A 1 100 ? -33.381 1.081 33.067 1.00 95.06 100 GLY A CA 1
ATOM 834 C C . GLY A 1 100 ? -33.608 -0.009 32.016 1.00 95.06 100 GLY A C 1
ATOM 835 O O . GLY A 1 100 ? -34.541 -0.803 32.137 1.00 95.06 100 GLY A O 1
ATOM 836 N N . GLY A 1 101 ? -32.781 -0.057 30.970 1.00 91.94 101 GLY A N 1
ATOM 837 C CA . GLY A 1 101 ? -32.832 -1.102 29.954 1.00 91.94 101 GLY A CA 1
ATOM 838 C C . GLY A 1 101 ? -32.608 -2.506 30.528 1.00 91.94 101 GLY A C 1
ATOM 839 O O . GLY A 1 101 ? -31.971 -2.695 31.566 1.00 91.94 101 GLY A O 1
ATOM 840 N N . ARG A 1 102 ? -33.134 -3.526 29.838 1.00 94.25 102 ARG A N 1
ATOM 841 C CA . ARG A 1 102 ? -33.021 -4.929 30.273 1.00 94.25 102 ARG A CA 1
ATOM 842 C C . ARG A 1 102 ? -31.552 -5.355 30.351 1.00 94.25 102 ARG A C 1
ATOM 844 O O . ARG A 1 102 ? -30.854 -5.328 29.337 1.00 94.25 102 ARG A O 1
ATOM 851 N N . LYS A 1 103 ? -31.115 -5.825 31.525 1.00 92.56 103 LYS A N 1
ATOM 852 C CA . LYS A 1 103 ? -29.724 -6.248 31.783 1.00 92.56 103 LYS A CA 1
ATOM 853 C C . LYS A 1 103 ? -29.213 -7.283 30.779 1.00 92.56 103 LYS A C 1
ATOM 855 O O . LYS A 1 103 ? -28.129 -7.118 30.238 1.00 92.56 103 LYS A O 1
ATOM 860 N N . GLU A 1 104 ? -30.033 -8.280 30.450 1.00 94.12 104 GLU A N 1
ATOM 861 C CA . GLU A 1 104 ? -29.705 -9.319 29.461 1.00 94.12 104 GLU A CA 1
ATOM 862 C C . GLU A 1 104 ? -29.344 -8.736 28.084 1.00 94.12 104 GLU A C 1
ATOM 864 O O . GLU A 1 104 ? -28.447 -9.230 27.403 1.00 94.12 104 GLU A O 1
ATOM 869 N N . VAL A 1 105 ? -30.024 -7.659 27.673 1.00 90.88 105 VAL A N 1
ATOM 870 C CA . VAL A 1 105 ? -29.774 -6.979 26.395 1.00 90.88 105 VAL A CA 1
ATOM 871 C C . VAL A 1 105 ? -28.470 -6.185 26.463 1.00 90.88 105 VAL A C 1
ATOM 873 O O . VAL A 1 105 ? -27.650 -6.296 25.555 1.00 90.88 105 VAL A O 1
ATOM 876 N N . VAL A 1 106 ? -28.243 -5.441 27.549 1.00 92.25 106 VAL A N 1
ATOM 877 C CA . VAL A 1 106 ? -26.997 -4.686 27.783 1.00 92.25 106 VAL A CA 1
ATOM 878 C C . VAL A 1 106 ? -25.784 -5.621 27.779 1.00 92.25 106 VAL A C 1
ATOM 880 O O . VAL A 1 106 ? -24.802 -5.365 27.083 1.00 92.25 106 VAL A O 1
ATOM 883 N N . GLU A 1 107 ? -25.858 -6.738 28.503 1.00 91.94 107 GLU A N 1
ATOM 884 C CA . GLU A 1 107 ? -24.781 -7.729 28.555 1.00 91.94 107 GLU A CA 1
ATOM 885 C C . GLU A 1 107 ? -24.512 -8.366 27.192 1.00 91.94 107 GLU A C 1
ATOM 887 O O . GLU A 1 107 ? -23.355 -8.577 26.827 1.00 91.94 107 GLU A O 1
ATOM 892 N N . ARG A 1 108 ? -25.562 -8.650 26.413 1.00 92.75 108 ARG A N 1
ATOM 893 C CA . ARG A 1 108 ? -25.414 -9.217 25.069 1.00 92.75 108 ARG A CA 1
ATOM 894 C C . ARG A 1 108 ? -24.758 -8.235 24.101 1.00 92.75 108 ARG A C 1
ATOM 896 O O . ARG A 1 108 ? -23.927 -8.659 23.307 1.00 92.75 108 ARG A O 1
ATOM 903 N N . ILE A 1 109 ? -25.085 -6.945 24.189 1.00 89.12 109 ILE A N 1
ATOM 904 C CA . ILE A 1 109 ? -24.437 -5.892 23.393 1.00 89.12 109 ILE A CA 1
ATOM 905 C C . ILE A 1 109 ? -22.942 -5.828 23.724 1.00 89.12 109 ILE A C 1
ATOM 907 O O . ILE A 1 109 ? -22.120 -5.910 22.819 1.00 89.12 109 ILE A O 1
ATOM 911 N N . ARG A 1 110 ? -22.580 -5.774 25.014 1.00 90.44 110 ARG A N 1
ATOM 912 C CA . ARG A 1 110 ? -21.175 -5.727 25.461 1.00 90.44 110 ARG A CA 1
ATOM 913 C C . ARG A 1 110 ? -20.371 -6.963 25.044 1.00 90.44 110 ARG A C 1
ATOM 915 O O . ARG A 1 110 ? -19.206 -6.836 24.690 1.00 90.44 110 ARG A O 1
ATOM 922 N N . LYS A 1 111 ? -20.976 -8.156 25.088 1.00 90.19 111 LYS A N 1
ATOM 923 C CA . LYS A 1 111 ? -20.320 -9.420 24.695 1.00 90.19 111 LYS A CA 1
ATOM 924 C C . LYS A 1 111 ? -20.056 -9.530 23.192 1.00 90.19 111 LYS A C 1
ATOM 926 O O . LYS A 1 111 ? -19.155 -10.263 22.804 1.00 90.19 111 LYS A O 1
ATOM 931 N N . ASN A 1 112 ? -20.837 -8.830 22.373 1.00 84.62 112 ASN A N 1
ATOM 932 C CA . ASN A 1 112 ? -20.721 -8.857 20.916 1.00 84.62 112 ASN A CA 1
ATOM 933 C C . ASN A 1 112 ? -19.867 -7.700 20.352 1.00 84.62 112 ASN A C 1
ATOM 935 O O . ASN A 1 112 ? -19.841 -7.532 19.134 1.00 84.62 112 ASN A O 1
ATOM 939 N N . ALA A 1 113 ? -19.209 -6.914 21.216 1.00 79.06 113 ALA A N 1
ATOM 940 C CA . ALA A 1 113 ? -18.394 -5.742 20.879 1.00 79.06 113 ALA A CA 1
ATOM 941 C C . ALA A 1 113 ? -16.882 -6.022 20.925 1.00 79.06 113 ALA A C 1
ATOM 943 O O . ALA A 1 113 ? -16.175 -5.618 19.982 1.00 79.06 113 ALA A O 1
#

Secondary structure (DSSP, 8-state):
---GGGTS-GGGHHHHHHHHHHHHHHHHHHHHHHHHHHHHHHTT-HHHHHHHHHHHHHHHHHHHHHHHHHHHHHHHHHHHHHHHHHHHHHHHHHHHHHTT--HHHHHHHHHT-

Sequence (113 aa):
MMGIESRVLPEHLEKALELEEERRECIQNLHLLYKQMNQANKESNKTLYLELHNAYQKQSIRDLEISKQLSAMYFKKQKSDREAERAEVFRVADRLEKVGGRKEVVERI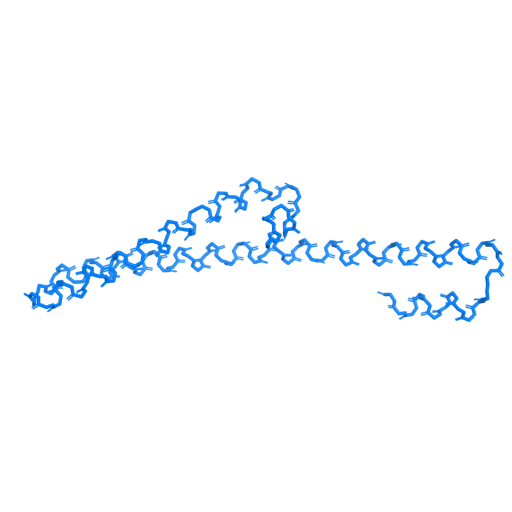RKNA

Radius of gyration: 24.74 Å; chains: 1; bounding box: 56×23×65 Å

Foldseek 3Di:
DDDLPLQADPVCSVVLVVLVVLLVVLVVLLVVLVVVLVVCVVVVVVVSNVVSVVVNVVSVVSNVVSVVVSVVRSVVSVVVVVVVVLVVLLVVLVVCVVVPHDPVVSVVSNVVD

pLDDT: mean 95.35, std 5.9, range [49.66, 98.62]